Protein AF-A0ABD5Z9D9-F1 (afdb_monomer)

InterPro domains:
  IPR018977 NurA domain [PF09376] (14-81)

Organism: NCBI:txid3032283

Solvent-accessible surface area (backbone atoms only — not comparable to full-atom values): 7139 Å² total; per-residue (Å²): 125,61,69,51,74,58,96,91,42,80,44,73,62,82,93,48,75,44,75,51,77,46,75,40,72,78,35,93,57,74,45,79,46,75,46,58,47,62,32,72,74,34,75,21,74,88,90,34,85,15,33,41,59,49,49,52,52,51,52,50,53,36,12,55,75,40,59,28,39,39,40,70,58,53,51,54,51,62,72,66,58,78,47,73,66,54,52,52,51,51,51,50,52,52,50,52,51,25,68,76,65,77,45,92,74,88,71,65,66,72,59,59,58,58,57,69,72,73,115

Nearest PDB structures (foldseek):
  4v74-assembly1_BX  TM=4.410E-01  e=4.694E+00  Escherichia coli K-12
  7y0j-assembly1_J  TM=3.534E-01  e=9.406E+00  Homo sapiens

Mean predicted aligned error: 10.41 Å

Secondary structure (DSSP, 8-state):
--EEEETTEEEEPP--EEEEEE--TT-SS-EEEEEETHHHHSPPSTT-SSHHHHHHHHHHHHHHHTTSS-HHHHHHHHHH---HHHHHHHHHHHHHHHHHTT------HHHHHHHHTT-

Sequence (119 aa):
MAQTTYNGKTYEFGNEIHFSYLKVPPGSGLDRLEFPGWLLHADGPGDYENLYEYTLDMVRAEAGIGRGYPEVLQQADTDAVLDHQDRQQFLRLLQQWGEENDVPIEWDSKARSKELRRR

Foldseek 3Di:
DDWDADPNDIDDDAPDKDWDWDWAPPDPDTDIDIDGPCQVVDDPPDPDRGNVVVVVVVQNVQCVVVHGGRPVVVVVVVVPDCDPVNVVVVVVVVVVVCVVVVNPDDDDPVVVVVVVVVD

Structure (mmCIF, N/CA/C/O backbone):
data_AF-A0ABD5Z9D9-F1
#
_entry.id   AF-A0ABD5Z9D9-F1
#
loop_
_atom_site.group_PDB
_atom_site.id
_atom_site.type_symbo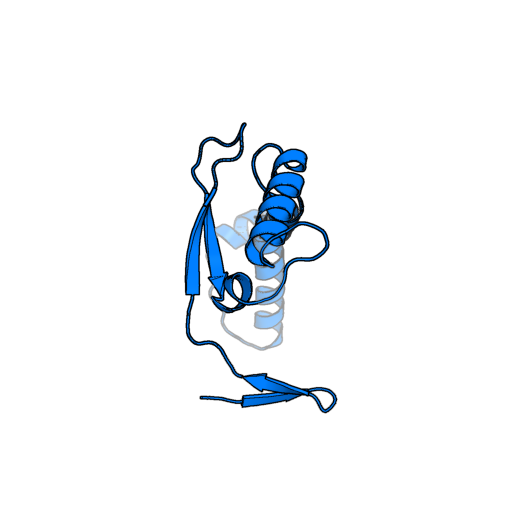l
_atom_site.label_atom_id
_atom_site.label_alt_id
_atom_site.label_comp_id
_atom_site.label_asym_id
_atom_site.label_entity_id
_atom_site.label_seq_id
_atom_site.pdbx_PDB_ins_code
_atom_site.Cartn_x
_atom_site.Cartn_y
_atom_site.Cartn_z
_atom_site.occupancy
_atom_site.B_iso_or_equiv
_atom_site.auth_seq_id
_atom_site.auth_comp_id
_atom_site.auth_asym_id
_atom_site.auth_atom_id
_atom_site.pdbx_PDB_model_num
ATOM 1 N N . MET A 1 1 ? 8.334 -28.608 -4.132 1.00 64.56 1 MET A N 1
ATOM 2 C CA . MET A 1 1 ? 7.722 -27.274 -3.956 1.00 64.56 1 MET A CA 1
ATOM 3 C C . MET A 1 1 ? 6.215 -27.454 -4.021 1.00 64.56 1 MET A C 1
ATOM 5 O O . MET A 1 1 ? 5.785 -28.404 -4.668 1.00 64.56 1 MET A O 1
ATOM 9 N N . ALA A 1 2 ? 5.422 -26.656 -3.301 1.00 77.06 2 ALA A N 1
ATOM 10 C CA . ALA A 1 2 ? 3.969 -26.771 -3.412 1.00 77.06 2 ALA A CA 1
ATOM 11 C C . ALA A 1 2 ? 3.561 -26.423 -4.853 1.00 77.06 2 ALA A C 1
ATOM 13 O O . ALA A 1 2 ? 4.149 -25.527 -5.463 1.00 77.06 2 ALA A O 1
ATOM 14 N N . GLN A 1 3 ? 2.567 -27.122 -5.389 1.00 85.19 3 GLN A N 1
ATOM 15 C CA . GLN A 1 3 ? 2.024 -26.873 -6.721 1.00 85.19 3 GLN A CA 1
ATOM 16 C C . GLN A 1 3 ? 0.500 -26.836 -6.635 1.00 85.19 3 GLN A C 1
ATOM 18 O O . GLN A 1 3 ? -0.099 -27.549 -5.829 1.00 85.19 3 GLN A O 1
ATOM 23 N N . THR A 1 4 ? -0.129 -26.007 -7.460 1.00 84.88 4 THR A N 1
ATOM 24 C CA . THR A 1 4 ? -1.585 -25.979 -7.627 1.00 84.88 4 THR A CA 1
ATOM 25 C C . THR A 1 4 ? -1.936 -26.015 -9.107 1.00 84.88 4 THR A C 1
ATOM 27 O O . THR A 1 4 ? -1.151 -25.586 -9.948 1.00 84.88 4 THR A O 1
ATOM 30 N N . THR A 1 5 ? -3.103 -26.554 -9.449 1.00 86.88 5 THR A N 1
ATOM 31 C CA . THR A 1 5 ? -3.594 -26.566 -10.832 1.00 86.88 5 THR A CA 1
ATOM 32 C C . THR A 1 5 ? -4.862 -25.734 -10.909 1.00 86.88 5 THR A C 1
ATOM 34 O O . THR A 1 5 ? -5.832 -26.018 -10.212 1.00 86.88 5 THR A O 1
ATOM 37 N N . TYR A 1 6 ? -4.863 -24.720 -11.770 1.00 85.31 6 TYR A N 1
ATOM 38 C CA . TYR A 1 6 ? -6.021 -23.871 -12.031 1.00 85.31 6 TYR A CA 1
ATOM 39 C C . TYR A 1 6 ? -6.245 -23.773 -13.541 1.00 85.31 6 TYR A C 1
ATOM 41 O O . TYR A 1 6 ? -5.307 -23.525 -14.296 1.00 85.31 6 TYR A O 1
ATOM 49 N N . ASN A 1 7 ? -7.477 -24.025 -13.998 1.00 86.88 7 ASN A N 1
ATOM 50 C CA . ASN A 1 7 ? -7.849 -24.058 -15.421 1.00 86.88 7 ASN A CA 1
ATOM 51 C C . ASN A 1 7 ? -6.898 -24.892 -16.308 1.00 86.88 7 ASN A C 1
ATOM 53 O O . ASN A 1 7 ? -6.542 -24.488 -17.413 1.00 86.88 7 ASN A O 1
ATOM 57 N N . GLY A 1 8 ? -6.459 -26.054 -15.813 1.00 89.56 8 GLY A N 1
ATOM 58 C CA . GLY A 1 8 ? -5.576 -26.967 -16.551 1.00 89.56 8 GLY A CA 1
ATOM 59 C C . GLY A 1 8 ? -4.120 -26.505 -16.677 1.00 89.56 8 GLY A C 1
ATOM 60 O O . GLY A 1 8 ? -3.331 -27.187 -17.326 1.00 89.56 8 GLY A O 1
ATOM 61 N N . LYS A 1 9 ? -3.744 -25.382 -16.054 1.00 87.38 9 LYS A N 1
ATOM 62 C CA . LYS A 1 9 ? -2.354 -24.934 -15.929 1.00 87.38 9 LYS A CA 1
ATOM 63 C C . LYS A 1 9 ? -1.833 -25.242 -14.530 1.00 87.38 9 LYS A C 1
ATOM 65 O O . LYS A 1 9 ? -2.511 -24.965 -13.540 1.00 87.38 9 LYS A O 1
ATOM 70 N N . THR A 1 10 ? -0.636 -25.815 -14.460 1.00 85.12 10 THR A N 1
ATOM 71 C CA . THR A 1 10 ? 0.069 -26.069 -13.201 1.00 85.12 10 TH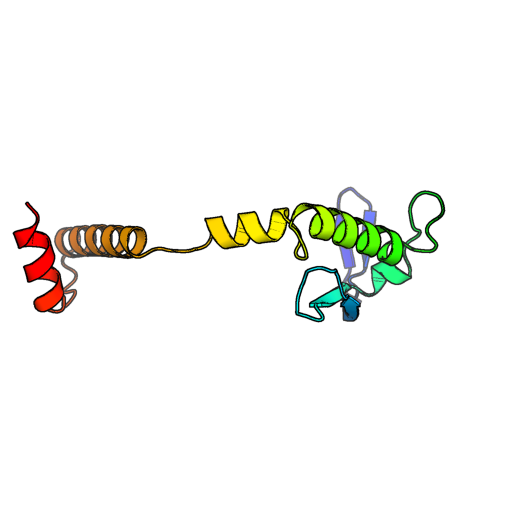R A CA 1
ATOM 72 C C . THR A 1 10 ? 0.917 -24.856 -12.841 1.00 85.12 10 THR A C 1
ATOM 74 O O . THR A 1 10 ? 1.675 -24.356 -13.668 1.00 85.12 10 THR A O 1
ATOM 77 N N . TYR A 1 11 ? 0.775 -24.398 -11.604 1.00 80.31 11 TYR A N 1
ATOM 78 C CA . TYR A 1 11 ? 1.513 -23.287 -11.022 1.00 80.31 11 TYR A CA 1
ATOM 79 C C . TYR A 1 11 ? 2.356 -23.807 -9.866 1.00 80.31 11 TYR A C 1
ATOM 81 O O . TYR A 1 11 ? 1.874 -24.585 -9.037 1.00 80.31 11 TYR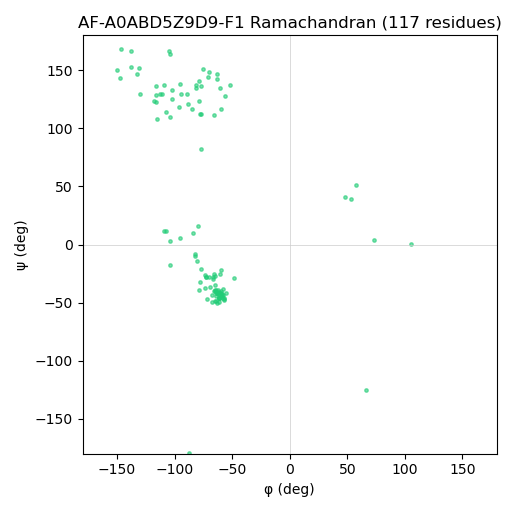 A O 1
ATOM 89 N N . GLU A 1 12 ? 3.602 -23.358 -9.796 1.00 80.44 12 GLU A N 1
ATOM 90 C CA . GLU A 1 12 ? 4.473 -23.604 -8.653 1.00 80.44 12 GLU A CA 1
ATOM 91 C C . GLU A 1 12 ? 4.400 -22.417 -7.692 1.00 80.44 12 GLU A C 1
ATOM 93 O O . GLU A 1 12 ? 4.385 -21.261 -8.117 1.00 80.44 12 GLU A O 1
ATOM 98 N N . PHE A 1 13 ? 4.338 -22.691 -6.390 1.00 75.00 13 PHE A N 1
ATOM 99 C CA . PHE A 1 13 ? 4.395 -21.630 -5.389 1.00 75.00 13 PHE A CA 1
ATOM 100 C C . PHE A 1 13 ? 5.846 -21.175 -5.197 1.00 75.00 13 PHE A C 1
ATOM 102 O O . PHE A 1 13 ? 6.716 -21.982 -4.862 1.00 75.00 13 PHE A O 1
ATOM 109 N N . GLY A 1 14 ? 6.088 -19.876 -5.382 1.00 74.56 14 GLY A N 1
ATOM 110 C CA . GLY A 1 14 ? 7.346 -19.232 -5.011 1.00 74.56 14 GLY A CA 1
ATOM 111 C C . GLY A 1 14 ? 7.397 -18.950 -3.508 1.00 74.56 14 GLY A C 1
ATOM 112 O O . GLY A 1 14 ? 6.399 -18.533 -2.924 1.00 74.56 14 GLY A O 1
ATOM 113 N N . ASN A 1 15 ? 8.563 -19.151 -2.894 1.00 79.94 15 ASN A N 1
ATOM 114 C CA . ASN A 1 15 ? 8.797 -18.903 -1.463 1.00 79.94 15 ASN A CA 1
ATOM 115 C C . ASN A 1 15 ? 9.658 -17.654 -1.207 1.00 79.94 15 ASN A C 1
ATOM 117 O O . ASN A 1 15 ? 10.145 -17.452 -0.097 1.00 79.94 15 ASN A O 1
ATOM 121 N N . GLU A 1 16 ? 9.877 -16.837 -2.235 1.00 89.00 16 GLU A N 1
ATOM 122 C CA . GLU A 1 16 ? 10.786 -15.695 -2.190 1.00 89.00 16 GLU A CA 1
ATOM 123 C C . GLU A 1 16 ? 9.997 -14.388 -2.243 1.00 89.00 16 GLU A C 1
ATOM 125 O O . GLU A 1 16 ? 9.151 -14.187 -3.119 1.00 89.00 16 GLU A O 1
ATOM 130 N N . ILE A 1 17 ? 10.295 -13.497 -1.298 1.00 93.00 17 ILE A N 1
ATOM 131 C CA . ILE A 1 17 ? 9.799 -12.123 -1.260 1.00 93.00 17 ILE A CA 1
ATOM 132 C C . ILE A 1 17 ? 11.017 -11.214 -1.356 1.00 93.00 17 ILE A C 1
ATOM 134 O O . ILE A 1 17 ? 11.936 -11.298 -0.540 1.00 93.00 17 ILE A O 1
ATOM 138 N N . HIS A 1 18 ? 11.012 -10.348 -2.358 1.00 95.06 18 HIS A N 1
ATOM 139 C CA . HIS A 1 18 ? 12.017 -9.318 -2.551 1.00 95.06 18 HIS A CA 1
ATOM 140 C C . HIS A 1 18 ? 11.444 -7.971 -2.137 1.00 95.06 18 HIS A C 1
ATOM 142 O O . HIS A 1 18 ? 10.231 -7.803 -1.991 1.00 95.06 18 HIS A O 1
ATOM 148 N N . PHE A 1 19 ? 12.332 -7.002 -1.947 1.00 96.06 19 PHE A N 1
ATOM 149 C CA . PHE A 1 19 ? 11.929 -5.638 -1.671 1.00 96.06 19 PHE A CA 1
ATOM 150 C C . PHE A 1 19 ? 12.775 -4.646 -2.454 1.00 96.06 19 PHE A C 1
ATOM 152 O O . PHE A 1 19 ? 13.943 -4.888 -2.764 1.00 96.06 19 PHE A O 1
ATOM 159 N N . SER A 1 20 ? 12.180 -3.497 -2.726 1.00 94.38 20 SER A N 1
ATOM 160 C CA . SER A 1 20 ? 12.861 -2.325 -3.242 1.00 94.38 20 SER A CA 1
ATOM 161 C C . SER A 1 20 ? 12.351 -1.083 -2.527 1.00 94.38 20 SER A C 1
ATOM 163 O O . SER A 1 20 ? 11.352 -1.108 -1.805 1.00 94.38 20 SER A O 1
ATOM 165 N N . TYR A 1 21 ? 13.084 0.007 -2.696 1.00 93.81 21 TYR A N 1
ATOM 166 C CA . TYR A 1 21 ? 12.701 1.296 -2.157 1.00 93.81 21 TYR A CA 1
ATOM 167 C C . TYR A 1 21 ? 12.356 2.239 -3.299 1.00 93.81 21 TYR A C 1
ATOM 169 O O . TYR A 1 21 ? 13.139 2.399 -4.239 1.00 93.81 21 TYR A O 1
ATOM 177 N N . LEU A 1 22 ? 11.199 2.881 -3.197 1.00 91.19 22 LEU A N 1
ATOM 178 C CA . LEU A 1 22 ? 10.708 3.835 -4.172 1.00 91.19 22 LEU A CA 1
ATOM 179 C C . LEU A 1 22 ? 10.593 5.215 -3.527 1.00 91.19 22 LEU A C 1
ATOM 181 O O . LEU A 1 22 ? 9.991 5.388 -2.474 1.00 91.19 22 LEU A O 1
ATOM 185 N N . LYS A 1 23 ? 11.175 6.218 -4.183 1.00 89.62 23 LYS A N 1
ATOM 186 C CA . LYS A 1 23 ? 10.994 7.624 -3.824 1.00 89.62 23 LYS A CA 1
ATOM 187 C C . LYS A 1 23 ? 10.111 8.281 -4.875 1.00 89.62 23 LYS A C 1
ATOM 189 O O . LYS A 1 23 ? 10.557 8.427 -6.013 1.00 89.62 23 LYS A O 1
ATOM 194 N N . VAL A 1 24 ? 8.906 8.708 -4.497 1.00 87.25 24 VAL A N 1
ATOM 195 C CA . VAL A 1 24 ? 7.991 9.435 -5.393 1.00 87.25 24 VAL A CA 1
ATOM 196 C C . VAL A 1 24 ? 7.759 10.856 -4.876 1.00 87.25 24 VAL A C 1
ATOM 198 O O . VAL A 1 24 ? 7.069 11.041 -3.877 1.00 87.25 24 VAL A O 1
ATOM 201 N N . PRO A 1 25 ? 8.307 11.894 -5.530 1.00 83.44 25 PRO A N 1
ATOM 202 C CA . PRO A 1 25 ? 7.957 13.279 -5.220 1.00 83.44 25 PRO A CA 1
ATOM 203 C C . PRO A 1 25 ? 6.470 13.559 -5.517 1.00 83.44 25 PRO A C 1
ATOM 205 O O . PRO A 1 25 ? 5.948 13.020 -6.490 1.00 83.44 25 PRO A O 1
ATOM 208 N N . PRO A 1 26 ? 5.783 14.430 -4.754 1.00 80.69 26 PRO A N 1
ATOM 209 C CA . PRO A 1 26 ? 6.262 15.236 -3.628 1.00 80.69 26 PRO A CA 1
ATOM 210 C C . PRO A 1 26 ? 6.284 14.501 -2.274 1.00 80.69 26 PRO A C 1
ATOM 212 O O . PRO A 1 26 ? 6.483 15.150 -1.249 1.00 80.69 26 PRO A O 1
ATOM 215 N N . GLY A 1 27 ? 6.079 13.181 -2.251 1.00 73.50 27 GLY A N 1
ATOM 216 C CA . GLY A 1 27 ? 6.100 12.374 -1.035 1.00 73.50 27 GLY A CA 1
ATOM 217 C C . GLY A 1 27 ? 7.368 12.600 -0.207 1.00 73.50 27 GLY A C 1
ATOM 218 O O . GLY A 1 27 ? 8.482 12.703 -0.730 1.00 73.50 27 GLY A O 1
ATOM 219 N N . SER A 1 28 ? 7.194 12.713 1.110 1.00 70.62 28 SER A N 1
ATOM 220 C CA . SER A 1 28 ? 8.288 12.971 2.052 1.00 70.62 28 SER A CA 1
ATOM 221 C C . SER A 1 28 ? 9.085 11.715 2.415 1.00 70.62 28 SER A C 1
ATOM 223 O O . SER A 1 28 ? 10.151 11.826 3.019 1.00 70.62 28 SER A O 1
ATOM 225 N N . GLY A 1 29 ? 8.550 10.534 2.096 1.00 78.06 29 GLY A N 1
ATOM 226 C CA . GLY A 1 29 ? 9.079 9.235 2.493 1.00 78.06 29 GLY A CA 1
ATOM 227 C C . GLY A 1 29 ? 9.795 8.485 1.373 1.00 78.06 29 GLY A C 1
ATOM 228 O O . GLY A 1 29 ? 9.713 8.830 0.195 1.00 78.06 29 GLY A O 1
ATOM 229 N N . LEU A 1 30 ? 10.525 7.450 1.783 1.00 87.81 30 LEU A N 1
ATOM 230 C CA . LEU A 1 30 ? 10.991 6.386 0.907 1.00 87.81 30 LEU A CA 1
ATOM 231 C C . LEU A 1 30 ? 10.099 5.175 1.176 1.00 87.81 30 LEU A C 1
ATOM 233 O O . LEU A 1 30 ? 10.177 4.586 2.255 1.00 87.81 30 LEU A O 1
ATOM 237 N N . ASP A 1 31 ? 9.251 4.833 0.218 1.00 90.19 31 ASP A N 1
ATOM 238 C CA . ASP A 1 31 ? 8.291 3.749 0.367 1.00 90.19 31 ASP A CA 1
ATOM 239 C C . ASP A 1 31 ? 8.973 2.410 0.105 1.00 90.19 31 ASP A C 1
ATOM 241 O O . ASP A 1 31 ? 9.737 2.251 -0.851 1.00 90.19 31 ASP A O 1
ATOM 245 N N . ARG A 1 32 ? 8.715 1.434 0.976 1.00 93.81 32 ARG A N 1
ATOM 246 C CA . ARG A 1 32 ? 9.179 0.058 0.795 1.00 93.81 32 ARG A CA 1
ATOM 247 C C . ARG A 1 32 ? 8.136 -0.704 -0.006 1.00 93.81 32 ARG A C 1
ATOM 249 O O . ARG A 1 32 ? 6.999 -0.843 0.435 1.00 93.81 32 ARG A O 1
ATOM 256 N N . LEU A 1 33 ? 8.549 -1.229 -1.149 1.00 93.88 33 LEU A N 1
ATOM 257 C CA . LEU A 1 33 ? 7.743 -2.119 -1.970 1.00 93.88 33 LEU A CA 1
ATOM 258 C C . LEU A 1 33 ? 8.226 -3.542 -1.744 1.00 93.88 33 LEU A C 1
ATOM 260 O O . LEU A 1 33 ? 9.410 -3.819 -1.918 1.00 93.88 33 LEU A O 1
ATOM 264 N N . GLU A 1 34 ? 7.318 -4.433 -1.364 1.00 95.69 34 GLU A N 1
ATOM 265 C CA . GLU A 1 34 ? 7.579 -5.868 -1.287 1.00 95.69 34 GLU A CA 1
ATOM 266 C C . GLU A 1 34 ? 6.824 -6.575 -2.400 1.00 95.69 34 GLU A C 1
ATOM 268 O O . GLU A 1 34 ? 5.671 -6.253 -2.688 1.00 95.69 34 GLU A O 1
ATOM 273 N N . PHE A 1 35 ? 7.481 -7.530 -3.043 1.00 94.00 35 PHE A N 1
ATOM 274 C CA . PHE A 1 35 ? 6.913 -8.244 -4.175 1.00 94.00 35 PHE A CA 1
ATOM 275 C C . PHE A 1 35 ? 7.463 -9.669 -4.244 1.00 94.00 35 PHE A C 1
ATOM 277 O O . PHE A 1 35 ? 8.591 -9.932 -3.814 1.00 94.00 35 PHE A O 1
ATOM 284 N N . PRO A 1 36 ? 6.680 -10.621 -4.769 1.00 93.19 36 PRO A N 1
ATOM 285 C CA . PRO A 1 36 ? 7.145 -11.991 -4.896 1.00 93.19 36 PRO A CA 1
ATOM 286 C C . PRO A 1 36 ? 8.213 -12.114 -5.994 1.00 93.19 36 PRO A C 1
ATOM 288 O O . PRO A 1 36 ? 8.137 -11.458 -7.033 1.00 93.19 36 PRO A O 1
ATOM 291 N N . GLY A 1 37 ? 9.208 -12.979 -5.777 1.00 91.88 37 GLY A N 1
ATOM 292 C CA . GLY A 1 37 ? 10.397 -13.071 -6.640 1.00 91.88 37 GLY A CA 1
ATOM 293 C C . GLY A 1 37 ? 10.115 -13.429 -8.095 1.00 91.88 37 GLY A C 1
ATOM 294 O O . GLY A 1 37 ? 10.845 -13.009 -8.988 1.00 91.88 37 GLY A O 1
ATOM 295 N N . TRP A 1 38 ? 8.997 -14.105 -8.368 1.00 91.50 38 TRP A N 1
ATOM 296 C CA . TRP A 1 38 ? 8.615 -14.465 -9.731 1.00 91.50 38 TRP A CA 1
ATOM 297 C C . TRP A 1 38 ? 8.424 -13.250 -10.654 1.00 91.50 38 TRP A C 1
ATOM 299 O O . TRP A 1 38 ? 8.577 -13.411 -11.860 1.00 91.50 38 TRP A O 1
ATOM 309 N N . LEU A 1 39 ? 8.167 -12.038 -10.136 1.00 93.62 39 LEU A N 1
ATOM 310 C CA . LEU A 1 39 ? 8.066 -10.837 -10.980 1.00 93.62 39 LEU A CA 1
ATOM 311 C C . LEU A 1 39 ? 9.396 -10.478 -11.662 1.00 93.62 39 LEU A C 1
ATOM 313 O O . LEU A 1 39 ? 9.370 -9.866 -12.724 1.00 93.62 39 LEU A O 1
ATOM 317 N N . LEU A 1 40 ? 10.541 -10.850 -11.077 1.00 94.06 40 LEU A N 1
ATOM 318 C CA . LEU A 1 40 ? 11.863 -10.634 -11.683 1.00 94.06 40 LEU A CA 1
ATOM 319 C C . LEU A 1 40 ? 12.168 -11.645 -12.793 1.00 94.06 40 LEU A C 1
ATOM 321 O O . LEU A 1 40 ? 13.045 -11.407 -13.615 1.00 94.06 40 LEU A O 1
ATOM 325 N N . HIS A 1 41 ? 11.473 -12.783 -12.791 1.00 91.06 41 HIS A N 1
ATOM 326 C CA . HIS A 1 41 ? 11.694 -13.883 -13.730 1.00 91.06 41 HIS A CA 1
ATOM 327 C C . HIS A 1 41 ? 10.626 -13.965 -14.821 1.00 91.06 41 HIS A C 1
ATOM 329 O O . HIS A 1 41 ? 10.833 -14.643 -15.822 1.00 91.06 41 HIS A O 1
ATOM 335 N N . ALA A 1 42 ? 9.475 -13.328 -14.613 1.00 92.06 42 ALA A N 1
ATOM 336 C CA . ALA A 1 42 ? 8.412 -13.247 -15.600 1.00 92.06 42 ALA A CA 1
ATOM 337 C C . ALA A 1 42 ? 8.699 -12.135 -16.612 1.00 92.06 42 ALA A C 1
ATOM 339 O O . ALA A 1 42 ? 9.064 -11.025 -16.221 1.00 92.06 42 ALA A O 1
ATOM 340 N N . ASP A 1 43 ? 8.462 -12.426 -17.891 1.00 95.62 43 ASP A N 1
ATOM 341 C CA . ASP A 1 43 ? 8.635 -11.463 -18.977 1.00 95.62 43 ASP A CA 1
ATOM 342 C C . ASP A 1 43 ? 7.722 -10.241 -18.788 1.00 95.62 43 ASP A C 1
ATOM 344 O O . ASP A 1 43 ? 6.530 -10.362 -18.471 1.00 95.62 43 ASP A O 1
ATOM 348 N N . GLY A 1 44 ? 8.292 -9.053 -18.987 1.00 94.44 44 GLY A N 1
ATOM 349 C CA . GLY A 1 44 ? 7.546 -7.802 -19.003 1.00 94.44 44 GLY A CA 1
ATOM 350 C C . GLY A 1 44 ? 6.758 -7.637 -20.309 1.00 94.44 44 GLY A C 1
ATOM 351 O O . GLY A 1 44 ? 7.150 -8.162 -21.352 1.00 94.44 44 GLY A O 1
ATOM 352 N N . PRO A 1 45 ? 5.622 -6.922 -20.299 1.00 94.94 45 PRO A N 1
ATOM 353 C CA . PRO A 1 45 ? 4.950 -6.542 -21.536 1.00 94.94 45 PRO A CA 1
ATOM 354 C C . PRO A 1 45 ? 5.760 -5.480 -22.300 1.00 94.94 45 PRO A C 1
ATOM 356 O O . PRO A 1 45 ? 6.370 -4.606 -21.694 1.00 94.94 45 PRO A O 1
ATOM 359 N N . GLY A 1 46 ? 5.698 -5.483 -23.634 1.00 93.94 46 GLY A N 1
ATOM 360 C CA . GLY A 1 46 ? 6.330 -4.441 -24.455 1.00 93.94 46 GLY A CA 1
ATOM 361 C C . GLY A 1 46 ? 7.859 -4.453 -24.360 1.00 93.94 46 GLY A C 1
ATOM 362 O O . GLY A 1 46 ? 8.469 -5.484 -24.620 1.00 93.94 46 GLY A O 1
ATOM 363 N N . ASP A 1 47 ? 8.447 -3.305 -24.013 1.00 94.62 47 ASP A N 1
ATOM 364 C CA . ASP A 1 47 ? 9.904 -3.099 -23.941 1.00 94.62 47 ASP A CA 1
ATOM 365 C C . ASP A 1 47 ? 10.486 -3.298 -22.525 1.00 94.62 47 ASP A C 1
ATOM 367 O O . ASP A 1 47 ? 11.666 -3.032 -22.299 1.00 94.62 47 ASP A O 1
ATOM 371 N N . TYR A 1 48 ? 9.672 -3.731 -21.556 1.00 96.75 48 TYR A N 1
ATOM 372 C CA . TYR A 1 48 ? 10.120 -3.978 -20.182 1.00 96.75 48 TYR A CA 1
ATOM 373 C C . TYR A 1 48 ? 10.881 -5.305 -20.071 1.00 96.75 48 TYR A C 1
ATOM 375 O O . TYR A 1 48 ? 10.419 -6.320 -20.591 1.00 96.75 48 TYR A O 1
ATOM 383 N N . GLU A 1 49 ? 12.011 -5.326 -19.350 1.00 95.56 49 GLU A N 1
ATOM 384 C CA . GLU A 1 49 ? 12.842 -6.535 -19.212 1.00 95.56 49 GLU A CA 1
ATOM 385 C C . GLU A 1 49 ? 12.100 -7.642 -18.453 1.00 95.56 49 GLU A C 1
ATOM 387 O O . GLU A 1 49 ? 12.165 -8.817 -18.805 1.00 95.56 49 GLU A O 1
ATOM 392 N N . ASN A 1 50 ? 11.364 -7.259 -17.413 1.00 96.31 50 ASN A N 1
ATOM 393 C CA . ASN A 1 50 ? 10.591 -8.170 -16.583 1.00 96.31 50 ASN A CA 1
ATOM 394 C C . ASN A 1 50 ? 9.310 -7.499 -16.071 1.00 96.31 50 ASN A C 1
ATOM 396 O O . ASN A 1 50 ? 9.111 -6.283 -16.167 1.00 96.31 50 ASN A O 1
ATOM 400 N N . LEU A 1 51 ? 8.417 -8.309 -15.509 1.00 96.38 51 LEU A N 1
ATOM 401 C CA . LEU A 1 51 ? 7.137 -7.826 -15.007 1.00 96.38 51 LEU A CA 1
ATOM 402 C C . LEU A 1 51 ? 7.289 -6.894 -13.795 1.00 96.38 51 LEU A C 1
ATOM 404 O O . LEU A 1 51 ? 6.435 -6.028 -13.583 1.00 96.38 51 LEU A O 1
ATOM 408 N N . TYR A 1 52 ? 8.354 -7.044 -13.002 1.00 96.50 52 TYR A N 1
ATOM 409 C CA . TYR A 1 52 ? 8.634 -6.143 -11.885 1.00 96.50 52 TYR A CA 1
ATOM 410 C C . TYR A 1 52 ? 8.843 -4.698 -12.3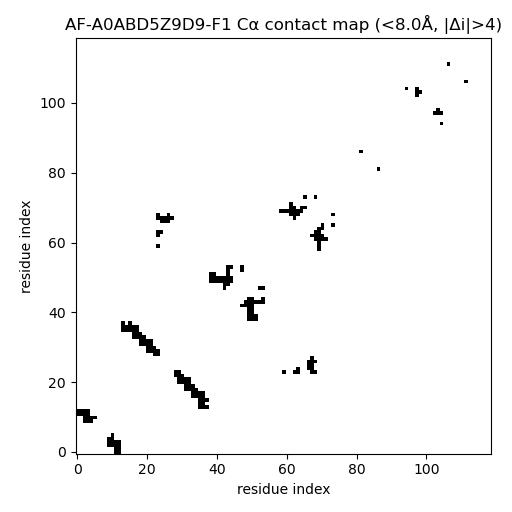61 1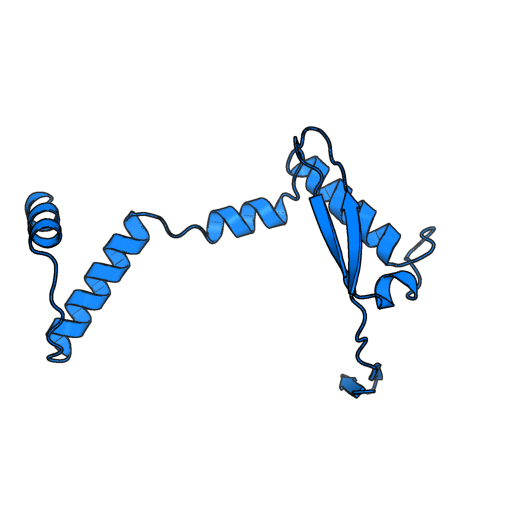.00 96.50 52 TYR A C 1
ATOM 412 O O . TYR A 1 52 ? 8.235 -3.796 -11.786 1.00 96.50 52 TYR A O 1
ATOM 420 N N . GLU A 1 53 ? 9.622 -4.463 -13.419 1.00 96.00 53 GLU A N 1
ATOM 421 C CA . GLU A 1 53 ? 9.846 -3.109 -13.949 1.00 96.00 53 GLU A CA 1
ATOM 422 C C . GLU A 1 53 ? 8.552 -2.451 -14.429 1.00 96.00 53 GLU A C 1
ATOM 424 O O . GLU A 1 53 ? 8.250 -1.320 -14.043 1.00 96.00 53 GLU A O 1
ATOM 429 N N . TYR A 1 54 ? 7.744 -3.194 -15.190 1.00 97.06 54 TYR A N 1
ATOM 430 C CA . TYR A 1 54 ? 6.421 -2.737 -15.612 1.00 97.06 54 TYR A CA 1
ATOM 431 C C . TYR A 1 54 ? 5.539 -2.378 -14.407 1.00 97.06 54 TYR A C 1
ATOM 433 O O . TYR A 1 54 ? 4.919 -1.316 -14.361 1.00 97.06 54 TYR A O 1
ATOM 441 N N . THR A 1 55 ? 5.510 -3.249 -13.395 1.00 95.38 55 THR A N 1
ATOM 442 C CA . THR A 1 55 ? 4.712 -3.038 -12.179 1.00 95.38 55 THR A CA 1
ATOM 443 C C . THR A 1 55 ? 5.185 -1.807 -11.407 1.00 95.38 55 THR A C 1
ATOM 445 O O . THR A 1 55 ? 4.363 -1.020 -10.939 1.00 95.38 55 THR A O 1
ATOM 448 N N . LEU A 1 56 ? 6.499 -1.607 -11.290 1.00 94.88 56 LEU A N 1
ATOM 449 C CA . LEU A 1 56 ? 7.083 -0.455 -10.609 1.00 94.88 56 LEU A CA 1
ATOM 450 C C . LEU A 1 56 ? 6.684 0.862 -11.284 1.00 94.88 56 LEU A C 1
ATOM 452 O O . LEU A 1 56 ? 6.367 1.832 -10.593 1.00 94.88 56 LEU A O 1
ATOM 456 N N . ASP A 1 57 ? 6.667 0.900 -12.614 1.00 94.69 57 ASP A N 1
ATOM 457 C CA . ASP A 1 57 ? 6.229 2.076 -13.363 1.00 94.69 57 ASP A CA 1
ATOM 458 C C . ASP A 1 57 ? 4.725 2.332 -13.228 1.00 94.69 57 ASP A C 1
ATOM 460 O O . ASP A 1 57 ? 4.325 3.488 -13.081 1.00 94.69 57 ASP A O 1
ATOM 464 N N . MET A 1 58 ? 3.894 1.288 -13.168 1.00 94.31 58 MET A N 1
ATOM 465 C CA . MET A 1 58 ? 2.471 1.447 -12.842 1.00 94.31 58 MET A CA 1
ATOM 466 C C . MET A 1 58 ? 2.277 2.046 -11.443 1.00 94.31 58 MET A C 1
ATOM 468 O O . MET A 1 58 ? 1.531 3.011 -11.283 1.00 94.31 58 MET A O 1
ATOM 472 N N . VAL A 1 59 ? 3.002 1.547 -10.433 1.00 94.00 59 VAL A N 1
ATOM 473 C CA . VAL A 1 59 ? 2.961 2.101 -9.067 1.00 94.00 59 VAL A CA 1
ATOM 474 C C . VAL A 1 59 ? 3.400 3.568 -9.052 1.00 94.00 59 VAL A C 1
ATOM 476 O O . VAL A 1 59 ? 2.776 4.392 -8.383 1.00 94.00 59 VAL A O 1
ATOM 479 N N . ARG A 1 60 ? 4.446 3.927 -9.806 1.00 92.38 60 ARG A N 1
ATOM 480 C CA . ARG A 1 60 ? 4.897 5.322 -9.948 1.00 92.38 60 ARG A CA 1
ATOM 481 C C . ARG A 1 60 ? 3.854 6.207 -10.622 1.00 92.38 60 ARG A C 1
ATOM 483 O O . ARG A 1 60 ? 3.680 7.341 -10.185 1.00 92.38 60 ARG A O 1
ATOM 490 N N . ALA A 1 61 ? 3.187 5.716 -11.664 1.00 92.75 61 ALA A N 1
ATOM 491 C CA . ALA A 1 61 ? 2.140 6.454 -12.361 1.00 92.75 61 ALA A CA 1
ATOM 492 C C . ALA A 1 61 ? 0.970 6.766 -11.416 1.00 92.75 61 ALA A C 1
ATOM 494 O O . ALA A 1 61 ? 0.607 7.932 -11.261 1.00 92.75 61 ALA A O 1
ATOM 495 N N . GLU A 1 62 ? 0.473 5.756 -10.699 1.00 93.94 62 GLU A N 1
ATOM 496 C CA . GLU A 1 62 ? -0.571 5.908 -9.678 1.00 93.94 62 GLU A CA 1
ATOM 497 C C . GLU A 1 62 ? -0.150 6.862 -8.557 1.00 93.94 62 GLU A C 1
ATOM 499 O O . GLU A 1 62 ? -0.920 7.726 -8.133 1.00 93.94 62 GLU A O 1
ATOM 504 N N . ALA A 1 63 ? 1.096 6.753 -8.088 1.00 91.31 63 ALA A N 1
ATOM 505 C CA . ALA A 1 63 ? 1.627 7.656 -7.076 1.00 91.31 63 ALA A CA 1
ATOM 506 C C . ALA A 1 63 ? 1.780 9.094 -7.592 1.00 91.31 63 ALA A C 1
ATOM 508 O O . ALA A 1 63 ? 1.638 10.041 -6.822 1.00 91.31 63 ALA A O 1
ATOM 509 N N . GLY A 1 64 ? 2.018 9.283 -8.891 1.00 89.31 64 GLY A N 1
ATOM 510 C CA . GLY A 1 64 ? 1.959 10.590 -9.538 1.00 89.31 64 GLY A CA 1
ATOM 511 C C . GLY A 1 64 ? 0.560 11.208 -9.467 1.00 89.31 64 GLY A C 1
ATOM 512 O O . GLY A 1 64 ? 0.436 12.395 -9.159 1.00 89.31 64 GLY A O 1
ATOM 513 N N . ILE A 1 65 ? -0.486 10.403 -9.679 1.00 90.38 65 ILE A N 1
ATOM 514 C CA . ILE A 1 65 ? -1.888 10.842 -9.593 1.00 90.38 65 ILE A CA 1
ATOM 515 C C . ILE A 1 65 ? -2.252 11.205 -8.145 1.00 90.38 65 ILE A C 1
ATOM 517 O O . ILE A 1 65 ? -2.715 12.319 -7.884 1.00 90.38 65 ILE A O 1
ATOM 521 N N . GLY A 1 66 ? -1.941 10.328 -7.185 1.00 86.81 66 GLY A N 1
ATOM 522 C CA . GLY A 1 66 ? -2.198 10.543 -5.754 1.00 86.81 66 GLY A CA 1
ATOM 523 C C . GLY A 1 66 ? -1.183 11.452 -5.040 1.00 86.81 66 GLY A C 1
ATOM 524 O O . GLY A 1 66 ? -1.145 11.509 -3.812 1.00 86.81 66 GLY A O 1
ATOM 525 N N . ARG A 1 67 ? -0.373 12.214 -5.795 1.00 87.25 67 ARG A N 1
ATOM 526 C CA . ARG A 1 67 ? 0.563 13.244 -5.294 1.00 87.25 67 ARG A CA 1
ATOM 527 C C . ARG A 1 67 ? 1.598 12.721 -4.290 1.00 87.25 67 ARG A C 1
ATOM 529 O O . ARG A 1 67 ? 1.834 13.332 -3.249 1.00 87.25 67 ARG A O 1
ATOM 536 N N . GLY A 1 68 ? 2.282 11.645 -4.651 1.00 87.25 68 GLY A N 1
ATOM 537 C CA . GLY A 1 6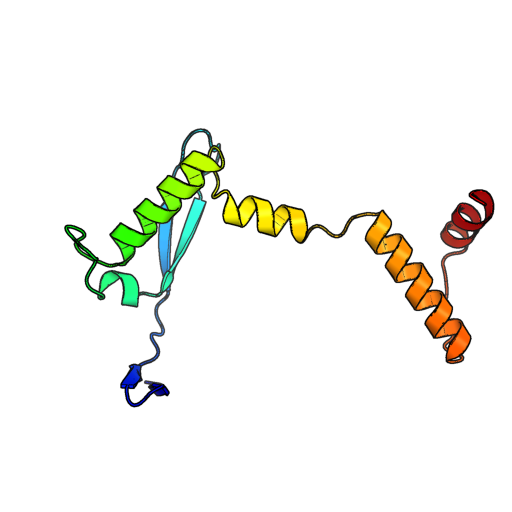8 ? 3.367 11.044 -3.873 1.00 87.25 68 GLY A CA 1
ATOM 538 C C . GLY A 1 68 ? 2.981 9.746 -3.169 1.00 87.25 68 GLY A C 1
ATOM 539 O O . GLY A 1 68 ? 3.831 9.169 -2.504 1.00 87.25 68 GLY A O 1
ATOM 540 N N . TYR A 1 69 ? 1.741 9.281 -3.326 1.00 88.12 69 TYR A N 1
ATOM 541 C CA . TYR A 1 69 ? 1.270 7.975 -2.863 1.00 88.12 69 TYR A CA 1
ATOM 54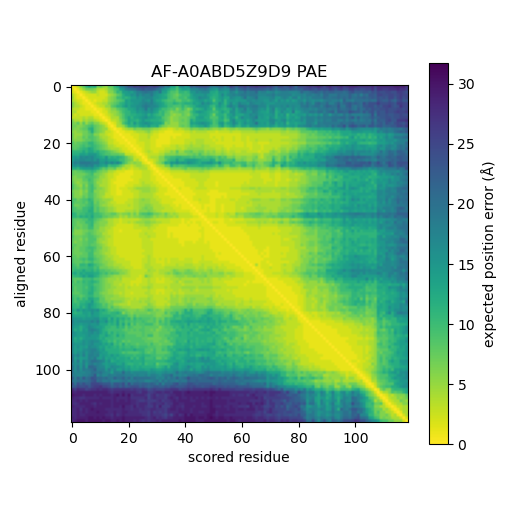2 C C . TYR A 1 69 ? 0.194 7.449 -3.828 1.00 88.12 69 TYR A C 1
ATOM 544 O O . TYR A 1 69 ? -0.547 8.275 -4.356 1.00 88.12 69 TYR A O 1
ATOM 552 N N . PRO A 1 70 ? 0.100 6.136 -4.122 1.00 91.94 70 PRO A N 1
ATOM 553 C CA . PRO A 1 70 ? -0.887 5.618 -5.074 1.00 91.94 70 PRO A CA 1
ATOM 554 C C . PRO A 1 70 ? -2.328 6.000 -4.710 1.00 91.94 70 PRO A C 1
ATOM 556 O O . PRO A 1 70 ? -2.767 5.745 -3.587 1.00 91.94 70 PRO A O 1
ATOM 559 N N . GLU A 1 71 ? -3.077 6.574 -5.659 1.00 91.25 71 GLU A N 1
ATOM 560 C CA . GLU A 1 71 ? -4.450 7.048 -5.414 1.00 91.25 71 GLU A CA 1
ATOM 561 C C . GLU A 1 71 ? -5.368 5.909 -4.951 1.00 91.25 71 GLU A C 1
ATOM 563 O O . GLU A 1 71 ? -6.086 6.053 -3.963 1.00 91.25 71 GLU A O 1
ATOM 568 N N . VAL A 1 72 ? -5.291 4.747 -5.606 1.00 91.25 72 VAL A N 1
ATOM 569 C CA . VAL A 1 72 ? -6.102 3.574 -5.246 1.00 91.25 72 VAL A CA 1
ATOM 570 C C . VAL A 1 72 ? -5.889 3.127 -3.795 1.00 91.25 72 VAL A C 1
ATOM 572 O O . VAL A 1 72 ? -6.844 2.760 -3.112 1.00 91.25 72 VAL A O 1
ATOM 575 N N . LEU A 1 73 ? -4.651 3.196 -3.292 1.00 90.44 73 LEU A N 1
ATOM 576 C CA . LEU A 1 73 ? -4.348 2.846 -1.903 1.00 90.44 73 LEU A CA 1
ATOM 577 C C . LEU A 1 73 ? -4.844 3.926 -0.941 1.00 90.44 73 LEU A C 1
ATOM 579 O O . LEU A 1 73 ? -5.351 3.596 0.125 1.00 90.44 73 LEU A O 1
ATOM 583 N N . GLN A 1 74 ? -4.740 5.201 -1.320 1.00 89.00 74 GLN A N 1
ATOM 584 C CA . GLN A 1 74 ? -5.269 6.309 -0.525 1.00 89.00 74 GLN A CA 1
ATOM 585 C C . GLN A 1 74 ? -6.793 6.223 -0.360 1.00 89.00 74 GLN A C 1
ATOM 587 O O . GLN A 1 74 ? -7.302 6.460 0.736 1.00 89.00 74 GLN A O 1
ATOM 592 N N . GLN A 1 75 ? -7.517 5.872 -1.427 1.00 91.06 75 GLN A N 1
ATOM 593 C C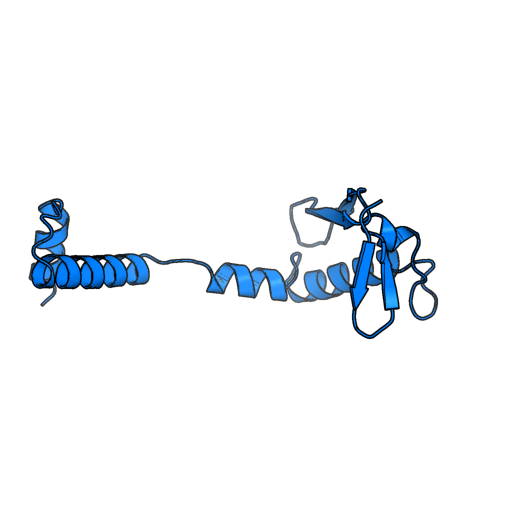A . GLN A 1 75 ? -8.967 5.669 -1.382 1.00 91.06 75 GLN A CA 1
ATOM 594 C C . GLN A 1 75 ? -9.327 4.484 -0.484 1.00 91.06 75 GLN A C 1
ATOM 596 O O . GLN A 1 75 ? -10.140 4.635 0.422 1.00 91.06 75 GLN A O 1
ATOM 601 N N . ALA A 1 76 ? -8.663 3.338 -0.670 1.00 90.69 76 ALA A N 1
ATOM 602 C CA . ALA A 1 76 ? -8.895 2.156 0.156 1.00 90.69 76 ALA A CA 1
ATOM 603 C C . ALA A 1 76 ? -8.616 2.410 1.648 1.00 90.69 76 ALA A C 1
ATOM 605 O O . ALA A 1 76 ? -9.375 1.942 2.492 1.00 90.69 76 ALA A O 1
ATOM 606 N N . ASP A 1 77 ? -7.556 3.158 1.974 1.00 89.25 77 ASP A N 1
ATOM 607 C CA . ASP A 1 77 ? -7.254 3.556 3.352 1.00 89.25 77 ASP A CA 1
ATOM 608 C C . ASP A 1 77 ? -8.354 4.461 3.912 1.00 89.25 77 ASP A C 1
ATOM 610 O O . ASP A 1 77 ? -8.902 4.169 4.970 1.00 89.25 77 ASP A O 1
ATOM 614 N N . THR A 1 78 ? -8.749 5.495 3.161 1.00 88.69 78 THR A N 1
ATOM 615 C CA . THR A 1 78 ? -9.816 6.429 3.557 1.00 88.69 78 THR A CA 1
ATOM 616 C C . THR A 1 78 ? -11.137 5.705 3.821 1.00 88.69 78 THR A C 1
ATOM 618 O O . THR A 1 78 ? -11.790 5.982 4.825 1.00 88.69 78 THR A O 1
ATOM 621 N N . ASP A 1 79 ? -11.505 4.754 2.964 1.00 88.62 79 ASP A N 1
ATOM 622 C CA . ASP A 1 79 ? -12.747 3.986 3.081 1.00 88.62 79 ASP A CA 1
ATOM 623 C C . ASP A 1 79 ? -12.705 2.953 4.218 1.00 88.62 79 ASP A C 1
ATOM 625 O O . ASP A 1 79 ? -13.744 2.578 4.762 1.00 88.62 79 ASP A O 1
ATOM 629 N N . ALA A 1 80 ? -11.514 2.479 4.594 1.00 88.56 80 ALA A N 1
ATOM 630 C CA . ALA A 1 80 ? -11.329 1.542 5.699 1.00 88.56 80 ALA A CA 1
ATOM 631 C C . ALA A 1 80 ? -11.287 2.227 7.078 1.00 88.56 80 ALA A C 1
ATOM 633 O O . ALA A 1 80 ? -11.320 1.533 8.103 1.00 88.56 80 ALA A O 1
ATOM 634 N N . VAL A 1 81 ? -11.209 3.564 7.135 1.00 91.12 81 VAL A N 1
ATOM 635 C CA . VAL A 1 81 ? -11.206 4.305 8.401 1.00 91.12 81 VAL A CA 1
ATOM 636 C C . VAL A 1 81 ? -12.555 4.140 9.096 1.00 91.12 81 VAL A C 1
ATOM 638 O O . VAL A 1 81 ? -13.562 4.702 8.683 1.00 91.12 81 VAL A O 1
ATOM 641 N N . LEU A 1 82 ? -12.545 3.421 10.220 1.00 88.56 82 LEU A N 1
ATOM 642 C CA . LEU A 1 82 ? -13.671 3.382 11.148 1.00 88.56 82 LEU A CA 1
ATOM 643 C C . LEU A 1 82 ? -13.672 4.649 11.996 1.00 88.56 82 LEU A C 1
ATOM 645 O O . LEU A 1 82 ? -12.787 4.854 12.838 1.00 88.56 82 LEU A O 1
ATOM 649 N N . ASP A 1 83 ? -14.672 5.493 11.788 1.00 88.38 83 ASP A N 1
ATOM 650 C CA . ASP A 1 83 ? -14.750 6.773 12.465 1.00 88.38 83 ASP A CA 1
ATOM 651 C C . ASP A 1 83 ? -15.469 6.682 13.828 1.00 88.38 83 ASP A C 1
ATOM 653 O O . ASP A 1 83 ? -15.887 5.627 14.328 1.00 88.38 83 ASP A O 1
ATOM 657 N N . HIS A 1 84 ? -15.590 7.829 14.502 1.00 88.81 84 HIS A N 1
ATOM 658 C CA . HIS A 1 84 ? -16.296 7.878 15.777 1.00 88.81 84 HIS A CA 1
ATOM 659 C C . HIS A 1 84 ? -17.791 7.544 15.627 1.00 88.81 84 HIS A C 1
ATOM 661 O O . HIS A 1 84 ? -18.371 6.966 16.545 1.00 88.81 84 HIS A O 1
ATOM 667 N N . GLN A 1 85 ? -18.436 7.919 14.524 1.00 89.06 85 GLN A N 1
ATOM 668 C CA . GLN A 1 85 ? -19.842 7.626 14.266 1.00 89.06 85 GLN A CA 1
ATOM 669 C C . GLN A 1 85 ? -20.071 6.125 14.052 1.00 89.06 85 GLN A C 1
ATOM 671 O O . GLN A 1 85 ? -20.990 5.585 14.678 1.00 89.06 85 GLN A O 1
ATOM 676 N N . ASP A 1 86 ? -19.209 5.451 13.291 1.00 90.81 86 ASP A N 1
ATOM 677 C CA . ASP A 1 86 ? -19.225 3.997 13.089 1.00 90.81 86 ASP A CA 1
ATOM 678 C C . ASP A 1 86 ? -19.121 3.270 14.425 1.00 90.81 86 ASP A C 1
ATOM 680 O O . ASP A 1 86 ? -19.928 2.394 14.750 1.00 90.81 86 ASP A O 1
ATOM 684 N N . ARG A 1 87 ? -18.185 3.710 15.277 1.00 90.50 87 ARG A N 1
ATOM 685 C CA . ARG A 1 87 ? -18.032 3.170 16.630 1.00 90.50 87 ARG A CA 1
ATOM 686 C C . ARG A 1 87 ? -19.303 3.340 17.463 1.00 90.50 87 ARG A C 1
ATOM 688 O O . ARG A 1 87 ? -19.695 2.413 18.166 1.00 90.50 87 ARG A O 1
ATOM 695 N N . GLN A 1 88 ? -19.949 4.506 17.423 1.00 90.25 88 GLN A N 1
ATOM 696 C CA . GLN A 1 88 ? -21.196 4.728 18.170 1.00 90.25 88 GLN A CA 1
ATOM 697 C C . GLN A 1 88 ? -22.339 3.858 17.633 1.00 90.25 88 GLN A C 1
ATOM 699 O O . GLN A 1 88 ? -23.118 3.318 18.415 1.00 90.25 88 GLN A O 1
ATOM 704 N N . GLN A 1 89 ? -22.441 3.693 16.312 1.00 91.12 89 GLN A N 1
ATOM 705 C CA . GLN A 1 89 ? -23.438 2.816 15.700 1.00 91.12 89 GLN A CA 1
ATOM 706 C C . GLN A 1 89 ? -23.222 1.355 16.086 1.00 91.12 89 GLN A C 1
ATOM 708 O O . GLN A 1 89 ? -24.179 0.689 16.478 1.00 91.12 89 GLN A O 1
ATOM 713 N N . PHE A 1 90 ? -21.978 0.882 16.048 1.00 92.31 90 PHE A N 1
ATOM 714 C CA . PHE A 1 90 ? -21.622 -0.455 16.503 1.00 92.31 90 PHE A CA 1
ATOM 715 C C . PHE A 1 90 ? -22.017 -0.683 17.967 1.00 92.31 90 PHE A C 1
ATOM 717 O O . PHE A 1 90 ? -22.664 -1.680 18.276 1.00 92.31 90 PHE A O 1
ATOM 724 N N . LEU A 1 91 ? -21.693 0.256 18.866 1.00 90.12 91 LEU A N 1
ATOM 725 C CA . LEU A 1 91 ? -22.045 0.131 20.284 1.00 90.12 91 LEU A CA 1
A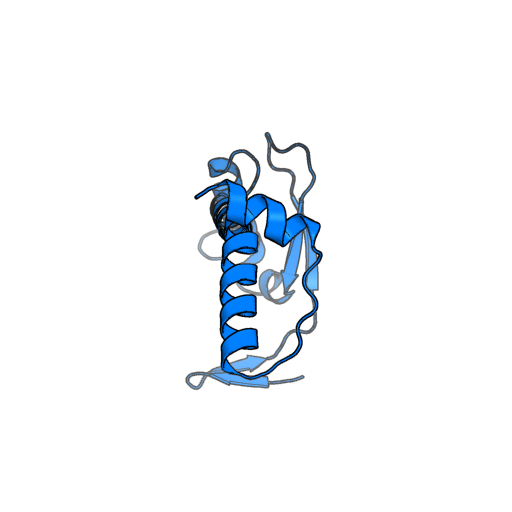TOM 726 C C . LEU A 1 91 ? -23.561 0.089 20.506 1.00 90.12 91 LEU A C 1
ATOM 728 O O . LEU A 1 91 ? -24.017 -0.714 21.314 1.00 90.12 91 LEU A O 1
ATOM 732 N N . ARG A 1 92 ? -24.346 0.881 19.763 1.00 87.81 92 ARG A N 1
ATOM 733 C CA . ARG A 1 92 ? -25.815 0.808 19.817 1.00 87.81 92 ARG A CA 1
ATOM 734 C C . ARG A 1 92 ? -26.348 -0.555 19.382 1.00 87.81 92 ARG A C 1
ATOM 736 O O . ARG A 1 92 ? -27.207 -1.104 20.064 1.00 87.81 92 ARG A O 1
ATOM 743 N N . LEU A 1 93 ? -25.845 -1.097 18.270 1.00 91.94 93 LEU A N 1
ATOM 744 C CA . LEU A 1 93 ? -26.254 -2.418 17.778 1.00 91.94 93 LEU A CA 1
ATOM 745 C C . LEU A 1 93 ? -25.893 -3.518 18.781 1.00 91.94 93 LEU A C 1
ATOM 747 O O . LEU A 1 93 ? -26.712 -4.387 19.064 1.00 91.94 93 LEU A O 1
ATOM 751 N N . LEU A 1 94 ? -24.692 -3.448 19.359 1.00 90.00 94 LEU A N 1
ATOM 752 C CA . LEU A 1 94 ? -24.234 -4.386 20.378 1.00 90.00 94 LEU A CA 1
ATOM 753 C C . LEU A 1 94 ? -25.070 -4.292 21.665 1.00 90.00 94 LEU A C 1
ATOM 755 O O . LEU A 1 94 ? -25.384 -5.321 22.259 1.00 90.00 94 LEU A O 1
ATOM 759 N N . GLN A 1 95 ? -25.458 -3.082 22.078 1.00 86.31 95 GLN A N 1
ATOM 760 C CA . GLN A 1 95 ? -26.351 -2.877 23.217 1.00 86.31 95 GLN A CA 1
ATOM 761 C C . GLN A 1 95 ? -27.728 -3.483 22.968 1.00 86.31 95 GLN A C 1
ATOM 763 O O . GLN A 1 95 ? -28.191 -4.264 23.795 1.00 86.31 95 GLN A O 1
ATOM 768 N N . GLN A 1 96 ? -28.347 -3.174 21.829 1.00 87.50 96 GLN A N 1
ATOM 769 C CA . GLN A 1 96 ? -29.650 -3.728 21.476 1.00 87.50 96 GLN A CA 1
ATOM 770 C C . GLN A 1 96 ? -29.607 -5.261 21.425 1.00 87.50 96 GLN A C 1
ATOM 772 O O . GLN A 1 96 ? -30.454 -5.925 22.012 1.00 87.50 96 GLN A O 1
ATOM 777 N N . TRP A 1 97 ? -28.588 -5.831 20.778 1.00 92.44 97 TRP A N 1
ATOM 778 C CA . TRP A 1 97 ? -28.416 -7.279 20.716 1.00 92.44 97 TRP A CA 1
ATOM 779 C C . TRP A 1 97 ? -28.246 -7.904 22.108 1.00 92.44 97 TRP A C 1
ATOM 781 O O . TRP A 1 97 ? -28.843 -8.942 22.387 1.00 92.44 97 TRP A O 1
ATOM 791 N N . GLY A 1 98 ? -27.467 -7.274 22.994 1.00 89.62 98 GLY A N 1
ATOM 792 C CA . GLY A 1 98 ? -27.287 -7.745 24.368 1.00 89.62 98 GLY A CA 1
ATOM 793 C C . GLY A 1 98 ? -28.589 -7.732 25.172 1.00 89.62 98 GLY A C 1
ATOM 794 O O . GLY A 1 98 ? -28.876 -8.699 25.874 1.00 89.62 98 GLY A O 1
ATOM 795 N N . GLU A 1 99 ? -29.400 -6.681 25.014 1.00 86.50 99 GLU A N 1
ATOM 796 C CA . GLU A 1 99 ? -30.733 -6.565 25.622 1.00 86.50 99 GLU A CA 1
ATOM 797 C C . GLU A 1 99 ? -31.703 -7.639 25.092 1.00 86.50 99 GLU A C 1
ATOM 799 O O . GLU A 1 99 ? -32.461 -8.217 25.867 1.00 86.50 99 GLU A O 1
ATOM 804 N N . GLU A 1 100 ? -31.657 -7.956 23.794 1.00 92.00 100 GLU A N 1
ATOM 805 C CA . GLU A 1 100 ? -32.509 -8.979 23.165 1.00 92.00 100 GLU A CA 1
ATOM 806 C C . GLU A 1 100 ? -32.113 -10.423 23.526 1.00 92.00 100 GLU A C 1
ATOM 808 O O . GLU A 1 100 ? -32.966 -11.310 23.519 1.00 92.00 100 GLU A O 1
ATOM 813 N N . ASN A 1 101 ? -30.836 -10.673 23.835 1.00 91.62 101 ASN A N 1
ATOM 814 C CA . ASN A 1 101 ? -30.291 -12.020 24.060 1.00 91.62 101 ASN A CA 1
ATOM 815 C C . ASN A 1 101 ? -29.938 -12.308 25.531 1.00 91.62 101 ASN A C 1
ATOM 817 O O . ASN A 1 101 ? -29.279 -13.309 25.808 1.00 91.62 101 ASN A O 1
ATOM 821 N N . ASP A 1 102 ? -30.366 -11.446 26.460 1.00 85.06 102 ASP A N 1
ATOM 822 C CA . ASP A 1 102 ? -30.099 -11.551 27.905 1.00 85.06 102 ASP A CA 1
ATOM 823 C C . ASP A 1 102 ? -28.598 -11.696 28.233 1.00 85.06 102 ASP A C 1
ATOM 825 O O . ASP A 1 102 ? -28.177 -12.456 29.107 1.00 85.06 102 ASP A O 1
ATOM 829 N N . VAL A 1 103 ? -27.758 -10.967 27.490 1.00 86.31 103 VAL A N 1
ATOM 830 C CA . VAL A 1 103 ? -26.308 -10.941 27.705 1.00 86.31 103 VAL A CA 1
ATOM 831 C C . VAL A 1 103 ? -25.962 -9.728 28.575 1.00 86.31 103 VAL A C 1
ATOM 833 O O . VAL A 1 103 ? -26.171 -8.591 28.143 1.00 86.31 103 VAL A O 1
ATOM 836 N N . PRO A 1 104 ? -25.395 -9.918 29.782 1.00 75.00 104 PRO A N 1
ATOM 837 C CA . PRO A 1 104 ? -25.085 -8.822 30.694 1.00 75.00 104 PRO A CA 1
ATOM 838 C C . PRO A 1 104 ? -23.814 -8.089 30.243 1.00 75.00 104 PRO A C 1
ATOM 840 O O . PRO A 1 104 ? -22.713 -8.346 30.726 1.00 75.00 104 PRO A O 1
ATOM 843 N N . ILE A 1 105 ? -23.962 -7.174 29.286 1.00 78.69 105 ILE A N 1
ATOM 844 C CA . ILE A 1 105 ? -22.878 -6.295 28.840 1.00 78.69 105 ILE A CA 1
ATOM 845 C C . ILE A 1 105 ? -22.816 -5.083 29.780 1.00 78.69 105 ILE A C 1
ATOM 847 O O . ILE A 1 105 ? -23.760 -4.294 29.857 1.00 78.69 105 ILE A O 1
ATOM 851 N N . GLU A 1 106 ? -21.708 -4.917 30.507 1.00 73.00 106 GLU A N 1
ATOM 852 C CA . GLU A 1 106 ? -21.480 -3.740 31.351 1.00 73.00 106 GLU A CA 1
ATOM 853 C C . GLU A 1 106 ? -21.073 -2.528 30.498 1.00 73.00 106 GLU A C 1
ATOM 855 O O . GLU A 1 106 ? -19.987 -2.474 29.920 1.00 73.00 106 GLU A O 1
ATOM 860 N N . TRP A 1 107 ? -21.947 -1.525 30.434 1.00 67.88 107 TRP A N 1
ATOM 861 C CA . TRP A 1 107 ? -21.693 -0.269 29.726 1.00 67.88 107 TRP A CA 1
ATOM 862 C C . TRP A 1 107 ? -21.150 0.790 30.691 1.00 67.88 107 TRP A C 1
ATOM 864 O O . TRP A 1 107 ? -21.775 1.067 31.717 1.00 67.88 107 TRP A O 1
ATOM 874 N N . ASP A 1 108 ? -20.034 1.451 30.355 1.00 64.12 108 ASP A N 1
ATOM 875 C CA . ASP A 1 108 ? -19.541 2.585 31.149 1.00 64.12 108 ASP A CA 1
ATOM 876 C C . ASP A 1 108 ? -20.612 3.693 31.196 1.00 64.12 108 ASP A C 1
ATOM 878 O O . ASP A 1 108 ? -21.003 4.286 30.183 1.00 64.12 108 ASP A O 1
ATOM 882 N N . SER A 1 109 ? -21.099 3.966 32.406 1.00 56.31 109 SER A N 1
ATOM 883 C CA . SER A 1 109 ? -22.169 4.916 32.731 1.00 56.31 109 SER A CA 1
ATOM 884 C C . SER A 1 109 ? -22.019 6.307 32.088 1.00 56.31 109 SER A C 1
ATOM 886 O O . SER A 1 109 ? -23.022 6.965 31.786 1.00 56.31 109 SER A O 1
ATOM 888 N N . LYS A 1 110 ? -20.786 6.758 31.813 1.00 56.38 110 LYS A N 1
ATOM 889 C CA . LYS A 1 110 ? -20.530 8.053 31.159 1.00 56.38 110 LYS A CA 1
ATOM 890 C C . LYS A 1 110 ? -20.893 8.065 29.673 1.00 56.38 110 LYS A C 1
ATOM 892 O O . LYS A 1 110 ? -21.254 9.127 29.160 1.00 56.38 110 LYS A O 1
ATOM 897 N N . ALA A 1 111 ? -20.831 6.921 28.990 1.00 55.31 111 ALA A N 1
ATOM 898 C CA . ALA A 1 111 ? -21.229 6.800 27.589 1.00 55.31 111 ALA A CA 1
ATOM 899 C C . ALA A 1 111 ? -22.760 6.878 27.444 1.00 55.31 111 ALA A C 1
ATOM 901 O O . ALA A 1 111 ? -23.250 7.719 26.689 1.00 55.31 111 ALA A O 1
ATOM 902 N N . ARG A 1 112 ? -23.514 6.137 28.278 1.00 54.16 112 ARG A N 1
ATOM 903 C CA . ARG A 1 112 ? -24.995 6.195 28.324 1.00 54.16 112 ARG A CA 1
ATOM 904 C C . ARG A 1 112 ? -25.527 7.610 28.558 1.00 54.16 112 ARG A C 1
ATOM 906 O O . ARG A 1 112 ? -26.502 8.026 27.937 1.00 54.16 112 ARG A O 1
ATOM 913 N N . SER A 1 113 ? -24.894 8.363 29.460 1.00 53.88 113 SER A N 1
ATOM 914 C CA . SER A 1 113 ? -25.375 9.694 29.856 1.00 53.88 113 SER A CA 1
ATOM 915 C C . SER A 1 113 ? -25.216 10.757 28.753 1.00 53.88 113 SER A C 1
ATOM 917 O O . SER A 1 113 ? -26.004 11.702 28.685 1.00 53.88 113 SER A O 1
ATOM 919 N N . LYS A 1 114 ? -24.232 10.606 27.852 1.00 54.06 114 LYS A N 1
ATOM 920 C CA . LYS A 1 114 ? -24.042 11.524 26.714 1.00 54.06 114 LYS A CA 1
ATOM 921 C C . LYS A 1 114 ? -25.022 11.273 25.568 1.00 54.06 114 LYS A C 1
ATOM 923 O O . LYS A 1 114 ? -25.393 12.230 24.893 1.00 54.06 114 LYS A O 1
ATOM 928 N N . GLU A 1 115 ? -25.439 10.029 25.354 1.00 55.56 115 GLU A N 1
ATOM 929 C CA . GLU A 1 115 ? -26.333 9.661 24.249 1.00 55.56 115 GLU A CA 1
ATOM 930 C C . GLU A 1 115 ? -27.799 10.014 24.550 1.00 55.56 115 GLU A C 1
ATOM 932 O O . GLU A 1 115 ? -28.481 10.591 23.707 1.00 55.56 115 GLU A O 1
ATOM 937 N N . LEU A 1 116 ? -28.249 9.821 25.796 1.00 54.28 116 LEU A N 1
ATOM 938 C CA . LEU A 1 116 ? -29.589 10.226 26.250 1.00 54.28 116 LEU A CA 1
ATOM 939 C C . LEU A 1 116 ? -29.815 11.747 26.259 1.00 54.28 116 LEU A C 1
ATOM 941 O O . LEU A 1 116 ? -30.952 12.189 26.154 1.00 54.28 116 LEU A O 1
ATOM 945 N N . ARG A 1 117 ? -28.750 12.553 26.373 1.00 52.16 117 ARG A N 1
ATOM 946 C CA . ARG A 1 117 ? -28.824 14.028 26.356 1.00 52.16 117 ARG A CA 1
ATOM 947 C C . ARG A 1 117 ? -28.891 14.646 24.956 1.00 52.16 117 ARG A C 1
ATOM 949 O O . ARG A 1 117 ? -29.021 15.861 24.860 1.00 52.16 117 ARG A O 1
ATOM 956 N N . ARG A 1 118 ? -28.718 13.851 23.895 1.00 56.09 118 ARG A N 1
ATOM 957 C CA . ARG A 1 118 ? -28.722 14.322 22.497 1.00 56.09 118 ARG A CA 1
ATOM 958 C C . ARG A 1 118 ? -30.018 13.994 21.739 1.00 56.09 118 ARG A C 1
ATOM 960 O O . ARG A 1 118 ? -30.089 14.301 20.554 1.00 56.09 118 ARG A O 1
ATOM 967 N N . ARG A 1 119 ? -31.009 13.389 22.404 1.00 44.69 119 ARG A N 1
ATOM 968 C CA . ARG A 1 119 ? -32.416 13.395 21.967 1.00 44.69 119 ARG A CA 1
ATOM 969 C C . ARG A 1 119 ? -33.094 14.661 22.472 1.00 44.69 119 ARG A C 1
ATOM 971 O O . ARG A 1 119 ? -33.942 15.179 21.721 1.00 44.69 119 ARG A O 1
#

pLDDT: mean 85.4, std 12.05, range [44.69, 97.06]

Radius of gyration: 24.15 Å; Cα contacts (8 Å, |Δi|>4): 115; chains: 1; bounding box: 45×42×57 Å